Protein AF-A0AA39MHT7-F1 (afdb_monomer_lite)

Structure (mmCIF, N/CA/C/O backbone):
data_AF-A0AA39MHT7-F1
#
_entry.id   AF-A0AA39MHT7-F1
#
loop_
_atom_site.group_PDB
_atom_site.id
_atom_site.type_symbol
_atom_site.label_atom_id
_atom_site.label_alt_id
_atom_site.label_comp_id
_atom_site.label_asym_id
_atom_site.label_entity_id
_atom_site.label_seq_id
_atom_site.pdbx_PDB_ins_code
_atom_site.Cartn_x
_atom_site.Cartn_y
_atom_site.Cartn_z
_atom_site.occupancy
_atom_site.B_iso_or_equiv
_atom_site.auth_seq_id
_atom_site.auth_comp_id
_atom_site.auth_asym_id
_atom_site.auth_atom_id
_atom_site.pdbx_PDB_model_num
ATOM 1 N N . ILE A 1 1 ? 19.557 -16.279 -20.890 1.00 77.25 1 ILE A N 1
ATOM 2 C CA . ILE A 1 1 ? 18.347 -16.641 -21.669 1.00 77.25 1 ILE A CA 1
ATOM 3 C C . ILE A 1 1 ? 17.590 -15.356 -21.990 1.00 77.25 1 ILE A C 1
ATOM 5 O O . ILE A 1 1 ? 17.280 -14.631 -21.049 1.00 77.25 1 ILE A O 1
ATOM 9 N N . PRO A 1 2 ? 17.378 -15.016 -23.274 1.00 82.06 2 PRO A N 1
ATOM 10 C CA . PRO A 1 2 ? 16.578 -13.855 -23.661 1.00 82.06 2 PRO A CA 1
ATOM 11 C C . PRO A 1 2 ? 15.101 -14.082 -23.312 1.00 82.06 2 PRO A C 1
ATOM 13 O O . PRO A 1 2 ? 14.573 -15.169 -23.529 1.00 82.06 2 PRO A O 1
ATOM 16 N N . TYR A 1 3 ? 14.452 -13.061 -22.753 1.00 77.50 3 TYR A N 1
ATOM 17 C CA . TYR A 1 3 ? 13.039 -13.084 -22.371 1.00 77.50 3 TYR A CA 1
ATOM 18 C C . TYR A 1 3 ? 12.239 -12.077 -23.217 1.00 77.50 3 TYR A C 1
ATOM 20 O O . TYR A 1 3 ? 12.772 -11.026 -23.592 1.00 77.50 3 TYR A O 1
ATOM 28 N N . PRO A 1 4 ? 10.972 -12.380 -23.552 1.00 84.75 4 PRO A N 1
ATOM 29 C CA . PRO A 1 4 ? 10.152 -11.514 -24.392 1.00 84.75 4 PRO A CA 1
ATOM 30 C C . PRO A 1 4 ? 9.799 -10.213 -23.655 1.00 84.75 4 PRO A C 1
ATOM 32 O O . PRO A 1 4 ? 9.258 -10.240 -22.554 1.00 84.75 4 PRO A O 1
ATOM 35 N N . LYS A 1 5 ? 10.102 -9.059 -24.269 1.00 80.06 5 LYS A N 1
ATOM 36 C CA . LYS A 1 5 ? 9.930 -7.725 -23.651 1.00 80.06 5 LYS A CA 1
ATOM 37 C C . LYS A 1 5 ? 8.554 -7.085 -23.859 1.00 80.06 5 LYS A C 1
ATOM 39 O O . LYS A 1 5 ? 8.269 -6.064 -23.248 1.00 80.06 5 LYS A O 1
ATOM 44 N N . TYR A 1 6 ? 7.724 -7.669 -24.719 1.00 85.31 6 TYR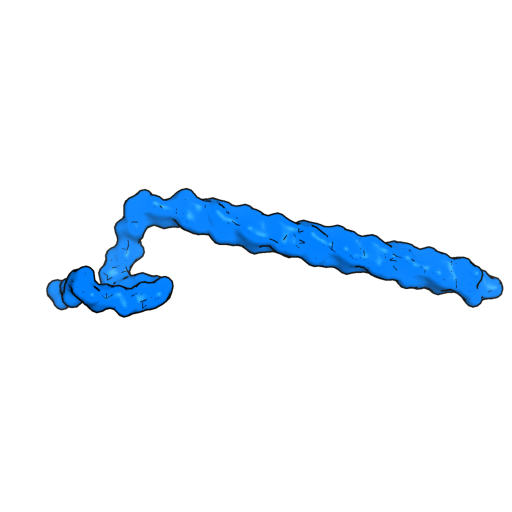 A N 1
ATOM 45 C CA . TYR A 1 6 ? 6.380 -7.176 -25.042 1.00 85.31 6 TYR A CA 1
ATOM 46 C C . TYR A 1 6 ? 5.269 -7.880 -24.252 1.00 85.31 6 TYR A C 1
ATOM 48 O O . TYR A 1 6 ? 4.106 -7.504 -24.360 1.00 85.31 6 TYR A O 1
ATOM 56 N N . VAL A 1 7 ? 5.605 -8.915 -23.478 1.00 82.75 7 VAL A N 1
ATOM 57 C CA . VAL A 1 7 ? 4.631 -9.629 -22.650 1.00 82.75 7 VAL A CA 1
ATOM 58 C C . VAL A 1 7 ? 4.454 -8.860 -21.349 1.00 82.75 7 VAL A C 1
ATOM 60 O O . VAL A 1 7 ? 5.419 -8.629 -20.620 1.00 82.75 7 VAL A O 1
ATOM 63 N N . TRP A 1 8 ? 3.215 -8.472 -21.064 1.00 88.12 8 TRP A N 1
ATOM 64 C CA . TRP A 1 8 ? 2.846 -7.812 -19.822 1.00 88.12 8 TRP A CA 1
ATOM 65 C C . TRP A 1 8 ? 2.026 -8.755 -18.944 1.00 88.12 8 TRP A C 1
ATOM 67 O O . TRP A 1 8 ? 1.122 -9.433 -19.426 1.00 88.12 8 TRP A O 1
ATOM 77 N N . SER A 1 9 ? 2.335 -8.749 -17.650 1.00 86.62 9 SER A N 1
ATOM 78 C CA . SER A 1 9 ? 1.600 -9.464 -16.611 1.00 86.62 9 SER A CA 1
ATOM 79 C C . SER A 1 9 ? 1.417 -8.542 -15.405 1.00 86.62 9 SER A C 1
ATOM 81 O O . SER A 1 9 ? 2.339 -7.789 -15.076 1.00 86.62 9 SER A O 1
ATOM 83 N N . PRO A 1 10 ? 0.275 -8.616 -14.700 1.00 86.56 10 PRO A N 1
ATOM 84 C CA . PRO A 1 10 ? -0.041 -7.701 -13.601 1.00 86.56 10 PRO A CA 1
ATOM 85 C C . PRO A 1 10 ? 0.931 -7.806 -12.416 1.00 86.56 10 PRO A C 1
ATOM 87 O O . PRO A 1 10 ? 1.176 -6.815 -11.737 1.00 86.56 10 PRO A O 1
ATOM 90 N N . ALA A 1 11 ? 1.521 -8.983 -12.184 1.00 84.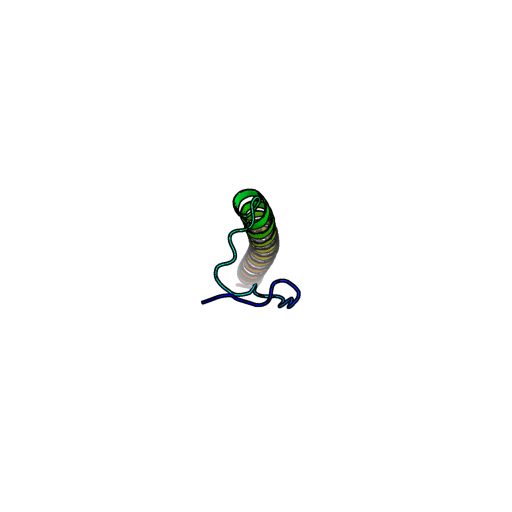44 11 ALA A N 1
ATOM 91 C CA . ALA A 1 11 ? 2.504 -9.215 -11.122 1.00 84.44 11 ALA A CA 1
ATOM 92 C C . ALA A 1 11 ? 3.964 -8.933 -11.548 1.00 84.44 11 ALA A C 1
ATOM 94 O O . ALA A 1 11 ? 4.879 -9.095 -10.743 1.00 84.44 11 ALA A O 1
ATOM 95 N N . GLY A 1 12 ? 4.200 -8.526 -12.802 1.00 85.38 12 GLY A N 1
ATOM 96 C CA . GLY A 1 12 ? 5.531 -8.430 -13.407 1.00 85.38 12 GLY A CA 1
ATOM 97 C C . GLY A 1 12 ? 5.897 -9.646 -14.270 1.00 85.38 12 GLY A C 1
ATOM 98 O O . GLY A 1 12 ? 5.068 -10.507 -14.549 1.00 85.38 12 GLY A O 1
ATOM 99 N N . GLY A 1 13 ? 7.147 -9.692 -14.731 1.00 86.31 13 GLY A N 1
ATOM 100 C CA . GLY A 1 13 ? 7.695 -10.718 -15.624 1.00 86.31 13 GLY A CA 1
ATOM 101 C C . GLY A 1 13 ? 9.092 -11.162 -15.186 1.00 86.31 13 GLY A C 1
ATOM 102 O O . GLY A 1 13 ? 9.440 -11.084 -14.009 1.00 86.31 13 GLY A O 1
ATOM 103 N N . TRP A 1 14 ? 9.926 -11.610 -16.122 1.00 85.19 14 TRP A N 1
ATOM 104 C CA . TRP A 1 14 ? 11.275 -12.084 -15.803 1.00 85.19 14 TRP A CA 1
ATOM 105 C C . TRP A 1 14 ? 12.191 -10.949 -15.323 1.00 85.19 14 TRP A C 1
ATOM 107 O O . TRP A 1 14 ? 12.473 -10.020 -16.076 1.00 85.19 14 TRP A O 1
ATOM 117 N N . TRP A 1 15 ? 12.675 -11.061 -14.078 1.00 81.81 15 TRP A N 1
ATOM 118 C CA . TRP A 1 15 ? 13.668 -10.166 -13.461 1.00 81.81 15 TRP A CA 1
ATOM 119 C C . TRP A 1 15 ? 13.298 -8.677 -13.534 1.00 81.81 15 TRP A C 1
ATOM 121 O O . TRP A 1 15 ? 14.106 -7.828 -13.912 1.00 81.81 15 TRP A O 1
ATOM 131 N N . VAL A 1 16 ? 12.052 -8.352 -13.184 1.00 80.56 16 VAL A N 1
ATOM 132 C CA . VAL A 1 16 ? 11.554 -6.972 -13.219 1.00 80.56 16 VAL A CA 1
ATOM 133 C C . VAL A 1 16 ? 12.210 -6.129 -12.126 1.00 80.56 16 VAL A C 1
ATOM 135 O O . VAL A 1 16 ? 11.982 -6.340 -10.938 1.00 80.56 16 VAL A O 1
ATOM 138 N N . GLN A 1 17 ? 12.986 -5.128 -12.544 1.00 81.56 17 GLN A N 1
ATOM 139 C CA . GLN A 1 17 ? 13.557 -4.102 -11.673 1.00 81.56 17 GLN A CA 1
ATOM 140 C C . GLN A 1 17 ? 13.034 -2.725 -12.115 1.00 81.56 17 GLN A C 1
ATOM 142 O O . GLN A 1 17 ? 13.658 -2.059 -12.943 1.00 81.56 17 GLN A O 1
ATOM 147 N N . PRO A 1 18 ? 11.856 -2.297 -11.622 1.00 83.31 18 PRO A N 1
ATOM 148 C CA . PRO A 1 18 ? 11.273 -1.027 -12.016 1.00 83.31 18 PRO A CA 1
ATOM 149 C C . PRO A 1 18 ? 12.044 0.119 -11.354 1.00 83.31 18 PRO A C 1
ATOM 151 O O . PRO A 1 18 ? 12.302 0.088 -10.149 1.00 83.31 18 PRO A O 1
ATOM 154 N N . SER A 1 19 ? 12.370 1.164 -12.117 1.00 87.19 19 SER A N 1
ATOM 155 C CA . SER A 1 19 ? 13.154 2.309 -11.621 1.00 87.19 19 SER A CA 1
ATOM 156 C C . SER A 1 19 ? 12.514 3.003 -10.410 1.00 87.19 19 SER A C 1
ATOM 158 O O . SER A 1 19 ? 13.218 3.516 -9.547 1.00 87.19 19 SER A O 1
ATOM 160 N N . ASN A 1 20 ? 11.181 2.954 -10.307 1.00 90.56 20 ASN A N 1
ATOM 161 C CA . ASN A 1 20 ? 10.395 3.648 -9.281 1.00 90.56 20 ASN A CA 1
ATOM 162 C C . ASN A 1 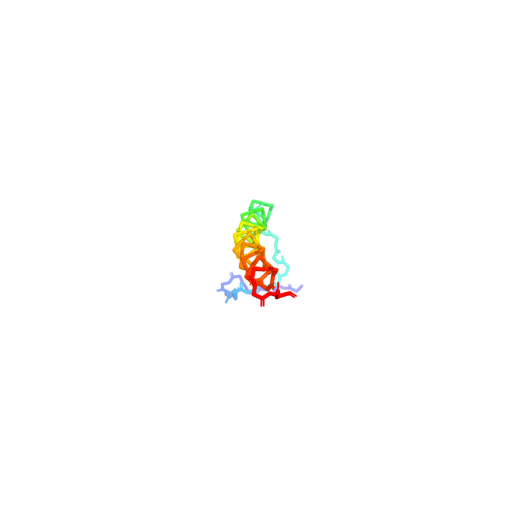20 ? 9.845 2.718 -8.184 1.00 90.56 20 ASN A C 1
ATOM 164 O O . ASN A 1 20 ? 8.860 3.059 -7.529 1.00 90.56 20 ASN A O 1
ATOM 168 N N . TRP A 1 21 ? 10.458 1.549 -7.959 1.00 91.31 21 TRP A N 1
ATOM 169 C CA . TRP A 1 21 ? 9.955 0.568 -6.984 1.00 91.31 21 TRP A CA 1
ATOM 170 C C . TRP A 1 21 ? 9.737 1.162 -5.581 1.00 91.31 21 TRP A C 1
ATOM 172 O O . TRP A 1 21 ? 8.739 0.857 -4.936 1.00 91.31 21 TRP A O 1
ATOM 182 N N . LYS A 1 22 ? 10.623 2.065 -5.135 1.00 94.06 22 LYS A N 1
ATOM 183 C CA . LYS A 1 22 ? 10.550 2.698 -3.806 1.00 94.06 22 LYS A CA 1
ATOM 184 C C . LYS A 1 22 ? 9.294 3.550 -3.639 1.00 94.06 22 LYS A C 1
ATOM 186 O O . LYS A 1 22 ? 8.583 3.408 -2.650 1.00 94.06 22 LYS A O 1
ATOM 191 N N . ALA A 1 23 ? 9.029 4.421 -4.613 1.00 95.06 23 ALA A N 1
ATOM 192 C CA . ALA A 1 23 ? 7.878 5.315 -4.581 1.00 95.06 23 ALA A CA 1
ATOM 193 C C . ALA A 1 23 ? 6.569 4.517 -4.651 1.00 95.06 23 ALA A C 1
ATOM 195 O O . ALA A 1 23 ? 5.667 4.747 -3.851 1.00 95.06 23 ALA A O 1
ATOM 196 N N . ASN A 1 24 ? 6.499 3.519 -5.538 1.00 94.00 24 ASN A N 1
ATOM 197 C CA . ASN A 1 24 ? 5.309 2.682 -5.689 1.00 94.00 24 ASN A CA 1
ATOM 198 C C . ASN A 1 24 ? 4.988 1.913 -4.398 1.00 94.00 24 ASN A C 1
ATOM 200 O O . ASN A 1 24 ? 3.842 1.914 -3.951 1.00 94.00 24 ASN A O 1
ATOM 204 N N . THR A 1 25 ? 5.997 1.315 -3.755 1.00 95.06 25 THR A N 1
ATOM 205 C CA . THR A 1 25 ? 5.811 0.626 -2.470 1.00 95.06 25 THR A CA 1
ATOM 206 C C . THR A 1 25 ? 5.387 1.592 -1.366 1.00 95.06 25 THR A C 1
ATOM 208 O O . THR A 1 25 ? 4.501 1.258 -0.583 1.00 95.06 25 THR A O 1
ATOM 211 N N . ALA A 1 26 ? 5.962 2.798 -1.313 1.00 97.25 26 ALA A N 1
ATOM 212 C CA . ALA A 1 26 ? 5.596 3.804 -0.317 1.00 97.25 26 ALA A CA 1
ATOM 213 C C . ALA A 1 26 ? 4.126 4.233 -0.437 1.00 97.25 26 ALA A C 1
ATOM 215 O O . ALA A 1 26 ? 3.431 4.327 0.574 1.00 97.25 2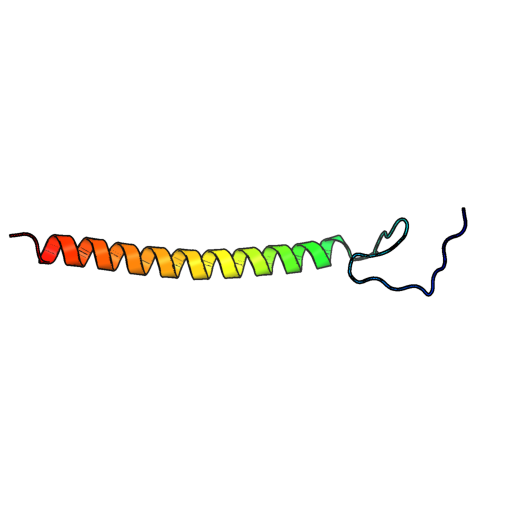6 ALA A O 1
ATOM 216 N N . VAL A 1 27 ? 3.628 4.432 -1.660 1.00 97.44 27 VAL A N 1
ATOM 217 C CA . VAL A 1 27 ? 2.219 4.774 -1.908 1.00 97.44 27 VAL A CA 1
ATOM 218 C C . VAL A 1 27 ? 1.296 3.651 -1.435 1.00 97.44 27 VAL A C 1
ATOM 220 O O . VAL A 1 27 ? 0.354 3.907 -0.686 1.00 97.44 27 VAL A O 1
ATOM 223 N N . VAL A 1 28 ? 1.587 2.403 -1.815 1.00 97.25 28 VAL A N 1
ATOM 224 C CA . VAL A 1 28 ? 0.763 1.247 -1.424 1.00 97.25 28 VAL A CA 1
ATOM 225 C C . VAL A 1 28 ? 0.771 1.053 0.093 1.00 97.25 28 VAL A C 1
ATOM 227 O O . VAL A 1 28 ? -0.291 0.913 0.696 1.00 97.25 28 VAL A O 1
ATOM 230 N N . ALA A 1 29 ? 1.944 1.105 0.726 1.00 97.94 29 ALA A N 1
ATOM 231 C CA . ALA A 1 29 ? 2.072 0.978 2.174 1.00 97.94 29 ALA A CA 1
ATOM 232 C C . ALA A 1 29 ? 1.295 2.077 2.916 1.00 97.94 29 ALA A C 1
ATOM 234 O O . ALA A 1 29 ? 0.578 1.788 3.874 1.00 97.94 29 ALA A O 1
ATOM 235 N N . THR A 1 30 ? 1.376 3.320 2.435 1.00 98.31 30 THR A N 1
ATOM 236 C CA . THR A 1 30 ? 0.642 4.454 3.016 1.00 98.31 30 THR A CA 1
ATOM 237 C C . THR A 1 30 ? -0.869 4.270 2.881 1.00 98.31 30 THR A C 1
ATOM 239 O O . THR A 1 30 ? -1.601 4.498 3.843 1.00 98.31 30 THR A O 1
ATOM 242 N N . GLY A 1 31 ? -1.348 3.804 1.724 1.00 98.44 31 GLY A N 1
ATOM 243 C CA . GLY A 1 31 ? -2.767 3.514 1.507 1.00 98.44 31 GLY A CA 1
ATOM 244 C C . GLY A 1 31 ? -3.298 2.425 2.442 1.00 98.44 31 GLY A C 1
ATOM 245 O O . GLY A 1 31 ? -4.341 2.606 3.070 1.00 98.44 31 GLY A O 1
ATOM 246 N N . ILE A 1 32 ? -2.553 1.325 2.596 1.00 98.31 32 ILE A N 1
ATOM 247 C CA . ILE A 1 32 ? -2.906 0.240 3.525 1.00 98.31 32 ILE A CA 1
ATOM 248 C C . ILE A 1 32 ? -2.968 0.764 4.962 1.00 98.31 32 ILE A C 1
ATOM 250 O O . ILE A 1 32 ? -3.941 0.503 5.669 1.00 98.31 32 ILE A O 1
ATOM 254 N N . PHE A 1 33 ? -1.960 1.528 5.386 1.00 98.38 33 PHE A N 1
ATOM 255 C CA . PHE A 1 33 ? -1.904 2.079 6.737 1.00 98.38 33 PHE A CA 1
ATOM 256 C C . PHE A 1 33 ? -3.071 3.032 7.024 1.00 98.38 33 PHE A C 1
ATOM 258 O O . PHE A 1 33 ? -3.713 2.921 8.068 1.00 98.38 33 PHE A O 1
ATOM 265 N N . ALA A 1 34 ? -3.396 3.924 6.084 1.00 98.31 34 ALA A N 1
ATOM 266 C CA . ALA A 1 34 ? -4.518 4.848 6.221 1.00 98.31 34 ALA A CA 1
ATOM 267 C C . ALA A 1 34 ? -5.850 4.101 6.397 1.00 98.31 34 ALA A C 1
ATOM 269 O O . ALA A 1 34 ? -6.623 4.416 7.302 1.00 98.31 34 ALA A O 1
ATOM 270 N N . ILE A 1 35 ? -6.098 3.071 5.582 1.00 98.31 35 ILE A N 1
ATOM 271 C CA . ILE A 1 35 ? -7.315 2.255 5.683 1.00 98.31 35 ILE A CA 1
ATOM 272 C C . ILE A 1 35 ? -7.352 1.506 7.019 1.00 98.31 35 ILE A C 1
ATOM 274 O O . ILE A 1 35 ? -8.372 1.536 7.707 1.00 98.31 35 ILE A O 1
ATOM 278 N N . ALA A 1 36 ? -6.247 0.873 7.415 1.00 97.94 36 ALA A N 1
ATOM 279 C CA . ALA A 1 36 ? -6.161 0.142 8.675 1.00 97.94 36 ALA A CA 1
ATOM 280 C C . ALA A 1 36 ? -6.438 1.049 9.886 1.00 97.94 36 ALA A C 1
ATOM 282 O O . ALA A 1 36 ? -7.181 0.661 10.786 1.00 97.94 36 ALA A O 1
ATOM 283 N N . TYR A 1 37 ? -5.909 2.276 9.885 1.00 97.31 37 TYR A N 1
ATOM 284 C CA . TYR A 1 37 ? -6.154 3.256 10.942 1.00 97.31 37 TYR A CA 1
ATOM 285 C C . TYR A 1 37 ? -7.625 3.695 11.010 1.00 97.31 37 TYR A C 1
ATOM 287 O O . TYR A 1 37 ? -8.224 3.729 12.089 1.00 97.31 37 TYR A O 1
ATOM 295 N N . LEU A 1 38 ? -8.241 3.993 9.863 1.00 96.88 38 LEU A N 1
ATOM 296 C CA . LEU A 1 38 ? -9.652 4.383 9.807 1.00 96.88 38 LEU A CA 1
ATOM 297 C C . LEU A 1 38 ? -10.566 3.253 10.290 1.00 96.88 38 LEU A C 1
ATOM 299 O O . LEU A 1 38 ? -11.428 3.469 11.137 1.00 96.88 38 LEU A O 1
ATOM 303 N N . VAL A 1 39 ? -10.350 2.028 9.811 1.00 96.88 39 VAL A N 1
ATOM 304 C CA . VAL A 1 39 ? -11.133 0.866 10.251 1.00 96.88 39 VAL A CA 1
ATOM 305 C C . VAL A 1 39 ? -10.902 0.585 11.738 1.00 96.88 39 VAL A C 1
ATOM 307 O O . VAL A 1 39 ? -11.864 0.356 12.467 1.00 96.88 39 VAL A O 1
ATOM 310 N N . GLY A 1 40 ? -9.658 0.667 12.213 1.00 94.12 40 GLY A N 1
ATOM 311 C CA . GLY A 1 40 ? -9.318 0.472 13.623 1.00 94.12 40 GLY A CA 1
ATOM 312 C C . GLY A 1 40 ? -9.988 1.489 14.550 1.00 94.12 40 GLY A C 1
ATOM 313 O O . GLY A 1 40 ? -10.586 1.108 15.554 1.00 94.12 40 GLY A O 1
ATOM 314 N N . SER A 1 41 ? -9.959 2.776 14.198 1.00 92.06 41 SER A N 1
ATOM 315 C CA . SER A 1 41 ? -10.606 3.838 14.986 1.00 92.06 41 SER A CA 1
ATOM 316 C C . SER A 1 41 ? -12.136 3.710 15.012 1.00 92.06 41 SER A C 1
ATOM 318 O O . SER A 1 41 ? -12.761 3.900 16.062 1.00 92.06 41 SER A O 1
ATOM 320 N N . LEU A 1 42 ? -12.748 3.310 13.891 1.00 93.00 42 LEU A N 1
ATOM 321 C CA . LEU A 1 42 ? -14.176 2.993 13.831 1.00 93.00 42 LEU A CA 1
ATOM 322 C C . LEU A 1 42 ? -14.535 1.804 14.729 1.00 93.00 42 LEU A C 1
ATOM 324 O O . LEU A 1 42 ? -15.532 1.869 15.451 1.00 93.00 42 LEU A O 1
ATOM 328 N N . SER A 1 43 ? -13.733 0.737 14.713 1.00 91.94 43 SER A N 1
ATOM 329 C CA . SER A 1 43 ? -13.923 -0.428 15.586 1.00 91.94 43 SER A CA 1
ATOM 330 C C . SER A 1 43 ? -13.810 -0.049 17.064 1.00 91.94 43 SER A C 1
ATOM 332 O O . SER A 1 43 ? -14.735 -0.321 17.827 1.00 91.94 43 SER A O 1
ATOM 334 N N . ALA A 1 44 ? -12.763 0.690 17.447 1.00 89.00 44 ALA A N 1
ATOM 335 C CA . ALA A 1 44 ? -12.557 1.148 18.822 1.00 89.00 44 ALA A CA 1
ATOM 336 C C . ALA A 1 44 ? -13.726 2.009 19.336 1.00 89.00 44 ALA A C 1
ATOM 338 O O . ALA A 1 44 ? -14.192 1.839 20.462 1.00 89.00 44 ALA A O 1
ATOM 339 N N . THR A 1 45 ? -14.266 2.892 18.490 1.00 88.31 45 THR A N 1
ATOM 340 C CA . THR A 1 45 ? -15.434 3.721 18.837 1.00 88.31 45 THR A CA 1
ATOM 341 C C . THR A 1 45 ? -16.685 2.871 19.090 1.00 88.31 45 THR A C 1
ATOM 343 O O . THR A 1 45 ? -17.471 3.154 19.998 1.00 88.31 45 THR A O 1
ATOM 346 N N . ARG A 1 46 ? -16.887 1.809 18.300 1.00 84.38 46 ARG A N 1
ATOM 347 C CA . ARG A 1 46 ? -18.022 0.886 18.464 1.00 84.38 46 ARG A CA 1
ATOM 348 C C . ARG A 1 46 ? -17.888 0.048 19.732 1.00 84.38 46 ARG A C 1
ATOM 350 O O . ARG A 1 46 ? -18.878 -0.124 20.440 1.00 84.38 46 ARG A O 1
ATOM 357 N N . GLU A 1 47 ? -16.685 -0.422 20.044 1.00 82.31 47 GLU A N 1
ATOM 358 C CA . GLU A 1 47 ? -16.406 -1.183 21.265 1.00 82.31 47 GLU A CA 1
ATOM 359 C C . GLU A 1 47 ? -16.589 -0.332 22.526 1.00 82.31 47 GLU A C 1
ATOM 361 O O . GLU A 1 47 ? -17.289 -0.760 23.442 1.00 8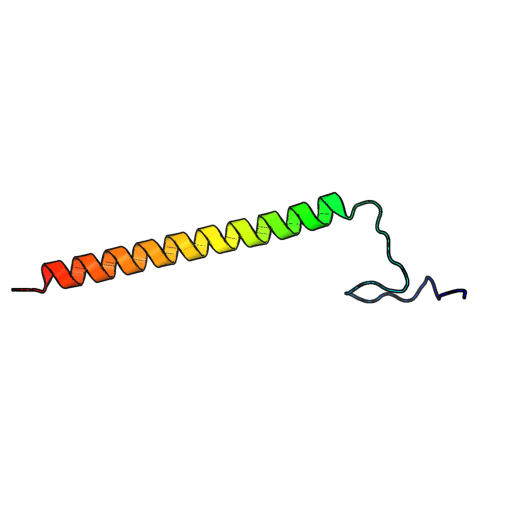2.31 47 GLU A O 1
ATOM 366 N N . ALA A 1 48 ? -16.079 0.906 22.534 1.00 78.56 48 ALA A N 1
ATOM 367 C CA . ALA A 1 48 ? -16.275 1.852 23.635 1.00 78.56 48 ALA A CA 1
ATOM 368 C C . ALA A 1 48 ? -17.761 2.192 23.861 1.00 78.56 48 ALA A C 1
ATOM 370 O O . ALA A 1 48 ? -18.220 2.355 24.991 1.00 78.56 48 ALA A O 1
ATOM 371 N N . ARG A 1 49 ? -18.562 2.260 22.791 1.00 66.19 49 ARG A N 1
ATOM 372 C CA . ARG A 1 49 ? -20.015 2.449 22.910 1.00 66.19 49 ARG A CA 1
ATOM 373 C C . ARG A 1 49 ? -20.705 1.216 23.492 1.00 66.19 49 ARG A C 1
ATOM 375 O O . ARG A 1 49 ? -21.602 1.361 24.320 1.00 66.19 49 ARG A O 1
ATOM 382 N N . LEU A 1 50 ? -20.309 0.017 23.065 1.00 71.62 50 LEU A N 1
ATOM 383 C CA . LEU A 1 50 ? -20.860 -1.237 23.579 1.00 71.62 50 LEU A CA 1
ATOM 384 C C . LEU A 1 50 ? -20.511 -1.447 25.058 1.00 71.62 50 LEU A C 1
ATOM 386 O O . LEU A 1 50 ? -21.389 -1.841 25.823 1.00 71.62 50 LEU A O 1
ATOM 390 N N . SER A 1 51 ? -19.281 -1.147 25.490 1.00 68.31 51 SER A N 1
ATOM 391 C CA . SER A 1 51 ? -18.903 -1.206 26.909 1.00 68.31 51 SER A CA 1
ATOM 392 C C . SER A 1 51 ? -19.695 -0.203 27.749 1.00 68.31 51 SER A C 1
ATOM 394 O O . SER A 1 51 ? -20.228 -0.573 28.792 1.00 68.31 51 SER A O 1
ATOM 396 N N . ASN A 1 52 ? -19.855 1.034 27.268 1.00 63.38 52 ASN A N 1
ATOM 397 C CA . ASN A 1 52 ? -20.584 2.077 27.994 1.00 63.38 52 ASN A CA 1
ATOM 398 C C . ASN A 1 52 ? -22.092 1.783 28.090 1.00 63.38 52 ASN A C 1
ATOM 400 O O . ASN A 1 52 ? -22.703 2.046 29.123 1.00 63.38 52 ASN A O 1
ATOM 404 N N . LEU A 1 53 ? -22.692 1.176 27.058 1.00 62.81 53 LEU A N 1
ATOM 405 C CA . LEU A 1 53 ? -24.077 0.691 27.114 1.00 62.81 53 LEU A CA 1
ATOM 406 C C . LEU A 1 53 ? -24.253 -0.450 28.123 1.00 62.81 53 LEU A C 1
ATOM 408 O O . LEU A 1 53 ? -25.253 -0.476 28.833 1.00 62.81 53 LEU A O 1
ATOM 412 N N . ARG A 1 54 ? -23.288 -1.374 28.218 1.00 61.78 54 ARG A N 1
ATOM 413 C CA . ARG A 1 54 ? -23.338 -2.470 29.201 1.00 61.78 54 ARG A CA 1
ATOM 414 C C . ARG A 1 54 ? -23.218 -1.971 30.639 1.00 61.78 54 ARG A C 1
ATOM 416 O O . ARG A 1 54 ? -23.928 -2.478 31.495 1.00 61.78 54 ARG A O 1
ATOM 423 N N . LEU A 1 55 ? -22.381 -0.964 30.893 1.00 61.75 55 LEU A N 1
ATOM 424 C CA . LEU A 1 55 ? -22.256 -0.346 32.220 1.00 61.75 55 LEU A CA 1
ATOM 425 C C . LEU A 1 55 ? -23.491 0.485 32.607 1.00 61.75 55 LEU A C 1
ATOM 427 O O . LEU A 1 55 ? -23.805 0.585 33.783 1.00 61.75 55 LEU A O 1
ATOM 431 N N . SER A 1 56 ? -24.214 1.049 31.635 1.00 62.25 56 SER A N 1
ATOM 432 C CA . SER A 1 56 ? -25.451 1.805 31.885 1.00 62.25 56 SER A CA 1
ATOM 433 C C . SER A 1 56 ? -26.697 0.926 32.073 1.00 62.25 56 SER A C 1
ATOM 435 O O . SER A 1 56 ? -27.711 1.427 32.550 1.00 62.25 56 SER A O 1
ATOM 437 N N . GLN A 1 57 ? -26.660 -0.338 31.645 1.00 60.75 57 GLN A N 1
ATOM 438 C CA . GLN A 1 57 ? -27.775 -1.297 31.734 1.00 60.75 57 GLN A CA 1
ATOM 439 C C . GLN A 1 57 ? -27.565 -2.335 32.854 1.00 60.75 57 GLN A C 1
ATOM 441 O O . GLN A 1 57 ? -28.427 -3.182 33.079 1.00 60.75 57 GLN A O 1
ATOM 446 N N . GLY A 1 58 ? -26.424 -2.278 33.547 1.00 59.41 58 GLY A N 1
ATOM 447 C CA . GLY A 1 58 ? -26.168 -3.023 34.773 1.00 59.41 58 GLY A CA 1
ATOM 448 C C . GLY A 1 58 ? -26.715 -2.254 35.968 1.00 59.41 58 GLY A C 1
ATOM 449 O O . GLY A 1 58 ? -26.168 -1.218 36.338 1.00 59.41 58 GLY A O 1
ATOM 450 N N . CYS A 1 59 ? -27.817 -2.770 36.506 1.00 46.75 59 CYS A N 1
ATOM 451 C CA . CYS A 1 59 ? -28.256 -2.557 37.880 1.00 46.75 59 CYS A CA 1
ATOM 452 C C . CYS A 1 59 ? -27.161 -2.958 38.880 1.00 46.75 59 CYS A C 1
ATOM 454 O O . CYS A 1 59 ? -26.413 -3.915 38.572 1.00 46.75 59 CYS A O 1
#

pLDDT: mean 84.65, std 12.58, range [46.75, 98.44]

Secondary structure (DSSP, 8-state):
----SS---TT--TT---TTHHHHHHHHHHHHHHHHHHHHHHHH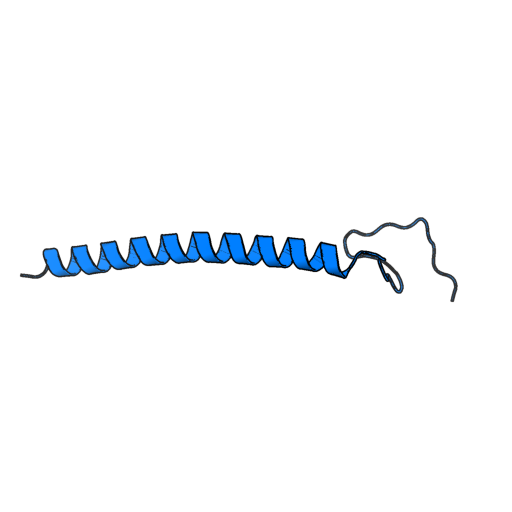HHHHHHHHHHHHS--

Radius of gyration: 23.04 Å; chains: 1; bounding box: 47×22×63 Å

Organism: NCBI:txid47425

Sequence (59 aa):
IPYPKYVWSPAGGWWVQPSNWKANTAVVATGIFAIAYLVGSLSATREARLSNLRLSQGC

Foldseek 3Di:
DDDDPPDDDPVDDPPDDDPCPPVVVVVVVVVVVVVCVVVVVVVVVVVVVVVVVVVVPDD